Protein AF-A0A1I0MKP5-F1 (afdb_monomer_lite)

Radius of gyration: 21.2 Å; chains: 1; bounding box: 46×23×57 Å

pLDDT: mean 83.33, std 11.4, range [43.03, 96.88]

Secondary structure (DSSP, 8-state):
--HHHHHHHHHHHHHHHHHHTT----HHHHHHHTT--TTHHHHHHSTT----HHHHHHHHHHTHHHHHT--PPPPTT-TTHHHHHHHHHHHHHHHHHHHHHHTS-HHHHHHHHHHHHHHHHHHHHHHHHTT-

Sequence (132 aa):
MKLKEQYKELVKTIKSRSKEGGIRLRNEDIAKRMGYNSNYFSTLTGESGTVTQQHIDVLKTYFQDELAGIIKPASSGDPVNRERAIIKMLYQRLAKSESERLGIPIEKVMDEMDRDTMIAWRDLESEDKGKH

Structure (mmCIF, N/CA/C/O backbone):
data_AF-A0A1I0MKP5-F1
#
_entry.id   AF-A0A1I0MKP5-F1
#
loop_
_atom_site.group_PDB
_atom_site.id
_atom_site.type_symbol
_atom_site.label_atom_id
_atom_site.label_alt_id
_atom_site.label_comp_id
_atom_site.label_asym_id
_atom_site.label_entity_id
_atom_site.label_seq_id
_atom_site.pdbx_PDB_ins_code
_atom_site.Cartn_x
_atom_site.Cartn_y
_atom_site.Cartn_z
_atom_site.occupancy
_atom_site.B_iso_or_equiv
_atom_site.auth_seq_id
_atom_site.auth_comp_id
_atom_site.auth_asym_id
_atom_site.auth_atom_id
_atom_site.pdbx_PDB_model_num
ATOM 1 N N . MET A 1 1 ? -8.170 -7.071 27.818 1.00 54.75 1 MET A N 1
ATOM 2 C CA . MET A 1 1 ? -8.002 -5.925 26.892 1.00 54.75 1 MET A CA 1
ATOM 3 C C . MET A 1 1 ? -9.371 -5.411 26.500 1.00 54.75 1 MET A C 1
ATOM 5 O O . MET A 1 1 ? -10.230 -6.229 26.187 1.00 54.75 1 MET A O 1
ATOM 9 N N . LYS A 1 2 ? -9.611 -4.095 26.539 1.00 83.88 2 LYS A N 1
ATOM 10 C CA . LYS A 1 2 ? -10.887 -3.545 26.056 1.00 83.88 2 LYS A CA 1
ATOM 11 C C . LYS A 1 2 ? -10.904 -3.713 24.535 1.00 83.88 2 LYS A C 1
ATOM 13 O O . LYS A 1 2 ? -10.004 -3.216 23.871 1.00 83.88 2 LYS A O 1
ATOM 18 N N . LEU A 1 3 ? -11.912 -4.383 23.969 1.00 87.06 3 LEU A N 1
ATOM 19 C CA . LEU A 1 3 ? -12.054 -4.605 22.512 1.00 87.06 3 LEU A CA 1
ATOM 20 C C . LEU A 1 3 ? -11.872 -3.313 21.692 1.00 87.06 3 LEU A C 1
ATOM 22 O O . LEU A 1 3 ? -11.352 -3.317 20.580 1.00 87.06 3 LEU A O 1
ATOM 26 N N . LYS A 1 4 ? -12.228 -2.179 22.297 1.00 87.88 4 LYS A N 1
ATOM 27 C CA . LYS A 1 4 ? -12.031 -0.830 21.768 1.00 87.88 4 LYS A CA 1
ATOM 28 C C . LYS A 1 4 ? -10.562 -0.456 21.531 1.00 87.88 4 LYS A C 1
ATOM 30 O O . LYS A 1 4 ? -10.264 0.198 20.539 1.00 87.88 4 LYS A O 1
ATOM 35 N N . GLU A 1 5 ? -9.652 -0.859 22.414 1.00 88.12 5 GLU A N 1
ATOM 36 C CA . GLU A 1 5 ? -8.205 -0.641 22.265 1.00 88.12 5 GLU A CA 1
ATOM 37 C C . GLU A 1 5 ? -7.647 -1.515 21.145 1.00 88.12 5 GLU A C 1
ATOM 39 O O . GLU A 1 5 ? -6.975 -1.007 20.253 1.00 88.12 5 GLU A O 1
ATOM 44 N N . GLN A 1 6 ? -8.016 -2.799 21.124 1.00 90.00 6 GLN A N 1
ATOM 45 C CA . GLN A 1 6 ? -7.609 -3.721 20.064 1.00 90.00 6 GLN A CA 1
ATOM 46 C C . GLN A 1 6 ? -8.051 -3.225 18.682 1.00 90.00 6 GLN A C 1
ATOM 48 O O . GLN A 1 6 ? -7.274 -3.236 17.732 1.00 90.00 6 GLN A O 1
ATOM 53 N N . TYR A 1 7 ? -9.287 -2.742 18.573 1.00 90.44 7 TYR A N 1
ATOM 54 C CA . TYR A 1 7 ? -9.807 -2.181 17.332 1.00 90.44 7 TYR A CA 1
ATOM 55 C C . TYR A 1 7 ? -9.049 -0.918 16.897 1.00 90.44 7 TYR A C 1
ATOM 57 O O . TYR A 1 7 ? -8.718 -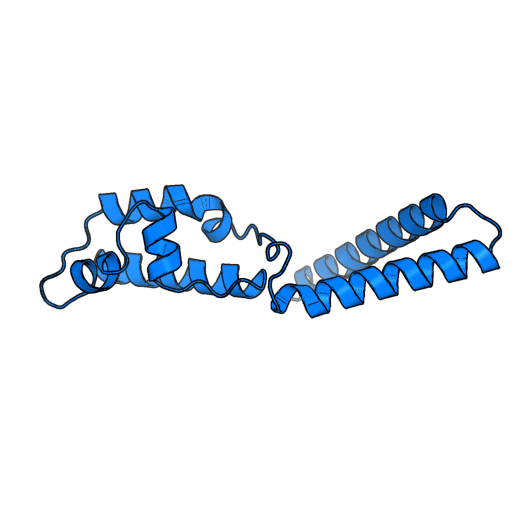0.774 15.721 1.00 90.44 7 TYR A O 1
ATOM 65 N N . LYS A 1 8 ? -8.712 -0.022 17.837 1.00 89.75 8 LYS A N 1
ATOM 66 C CA . LYS A 1 8 ? -7.891 1.167 17.550 1.00 89.75 8 LYS A CA 1
ATOM 67 C C . LYS A 1 8 ? -6.491 0.794 17.057 1.00 89.75 8 LYS A C 1
ATOM 69 O O . LYS A 1 8 ? -6.027 1.398 16.091 1.00 89.75 8 LYS A O 1
ATOM 74 N N . GLU A 1 9 ? -5.851 -0.196 17.674 1.00 91.31 9 GLU A N 1
ATOM 75 C CA . GLU A 1 9 ? -4.535 -0.676 17.239 1.00 91.31 9 GLU A CA 1
ATOM 76 C C . GLU A 1 9 ? -4.593 -1.294 15.840 1.00 91.31 9 GLU A C 1
ATOM 78 O O . GLU A 1 9 ? -3.797 -0.922 14.983 1.00 91.31 9 GLU A O 1
ATOM 83 N N . LEU A 1 10 ? -5.590 -2.132 15.542 1.00 91.31 10 LEU A N 1
ATOM 84 C CA . LEU A 1 10 ? -5.748 -2.696 14.197 1.00 91.31 10 LEU A CA 1
ATOM 85 C C . LEU A 1 10 ? -5.914 -1.605 13.133 1.00 91.31 10 LEU A C 1
ATOM 87 O O . LEU A 1 10 ? -5.257 -1.639 12.095 1.00 91.31 10 LEU A O 1
ATOM 91 N N . VAL A 1 11 ? -6.742 -0.594 13.401 1.00 91.81 11 VAL A N 1
ATOM 92 C CA . VAL A 1 11 ? -6.937 0.547 12.491 1.00 91.81 11 VAL A CA 1
ATOM 93 C C . VAL A 1 11 ? -5.635 1.322 12.290 1.00 91.81 11 VAL A C 1
ATOM 95 O O . VAL A 1 11 ? -5.337 1.755 11.176 1.00 91.81 11 VAL A O 1
ATOM 98 N N . LYS A 1 12 ? -4.839 1.493 13.349 1.00 92.75 12 LYS A N 1
ATOM 99 C CA . LYS A 1 12 ? -3.523 2.134 13.275 1.00 92.75 12 LYS A CA 1
ATOM 100 C C . LYS A 1 12 ? -2.555 1.320 12.413 1.00 92.75 12 LYS A C 1
ATOM 102 O O . LYS A 1 12 ? -1.918 1.904 11.537 1.00 92.75 12 LYS A O 1
ATOM 107 N N . THR A 1 13 ? -2.494 0.001 12.591 1.00 91.06 13 THR A N 1
ATOM 108 C CA . THR A 1 13 ? -1.675 -0.902 11.765 1.00 91.06 13 THR A CA 1
ATOM 109 C C . THR A 1 13 ? -2.078 -0.835 10.294 1.00 91.06 13 THR A C 1
ATOM 111 O O . THR A 1 13 ? -1.217 -0.638 9.439 1.00 91.06 13 THR A O 1
ATOM 114 N N . ILE A 1 14 ? -3.379 -0.913 9.997 1.00 90.62 14 ILE A N 1
ATOM 115 C CA . ILE A 1 14 ? -3.916 -0.821 8.630 1.00 90.62 14 ILE A CA 1
ATOM 116 C C . ILE A 1 14 ? -3.483 0.491 7.968 1.00 90.62 14 ILE A C 1
ATOM 118 O O . ILE A 1 14 ? -2.997 0.492 6.836 1.00 90.62 14 ILE A O 1
ATOM 122 N N . LYS A 1 15 ? -3.608 1.616 8.682 1.00 90.81 15 LYS A N 1
ATOM 123 C CA . LYS A 1 15 ? -3.192 2.930 8.175 1.00 90.81 15 LYS A CA 1
ATOM 124 C C . LYS A 1 15 ? -1.688 3.039 7.960 1.00 90.81 15 LYS A C 1
ATOM 126 O O . LYS A 1 15 ? -1.286 3.631 6.963 1.00 90.81 15 LYS A O 1
ATOM 131 N N . SER A 1 16 ? -0.874 2.504 8.872 1.00 89.06 16 SER A N 1
ATOM 132 C CA . SER A 1 16 ? 0.589 2.518 8.736 1.00 89.06 16 SER A CA 1
ATOM 133 C C . SER A 1 16 ? 1.022 1.778 7.478 1.00 89.06 16 SER A C 1
ATOM 135 O O . SER A 1 16 ? 1.692 2.349 6.625 1.00 89.06 16 SER A O 1
ATOM 137 N N . ARG A 1 17 ? 0.537 0.550 7.304 1.00 85.88 17 ARG A N 1
ATOM 13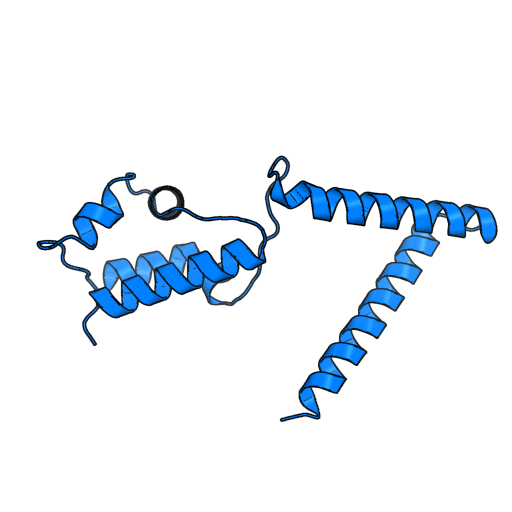8 C CA . ARG A 1 17 ? 0.918 -0.301 6.173 1.00 85.88 17 ARG A CA 1
ATOM 139 C C . ARG A 1 17 ? 0.377 0.198 4.844 1.00 85.88 17 ARG A C 1
ATOM 141 O O . ARG A 1 17 ? 1.054 0.129 3.826 1.00 85.88 17 ARG A O 1
ATOM 148 N N . SER A 1 18 ? -0.814 0.791 4.852 1.00 84.06 18 SER A N 1
ATOM 149 C CA . SER A 1 18 ? -1.321 1.469 3.657 1.00 84.06 18 SER A CA 1
ATOM 150 C C . SER A 1 18 ? -0.439 2.660 3.286 1.00 84.06 18 SER A C 1
ATOM 152 O O . SER A 1 18 ? -0.117 2.837 2.114 1.00 84.06 18 SER A O 1
ATOM 154 N N . LYS A 1 19 ? 0.018 3.436 4.281 1.00 84.44 19 LYS A N 1
ATOM 155 C CA . LYS A 1 19 ? 0.936 4.562 4.066 1.00 84.44 19 LYS A CA 1
ATOM 156 C C . LYS A 1 19 ? 2.285 4.094 3.512 1.00 84.44 19 LYS A C 1
ATOM 158 O O . LYS A 1 19 ? 2.821 4.771 2.643 1.00 84.44 19 LYS A O 1
ATOM 163 N N . GLU A 1 20 ? 2.802 2.951 3.960 1.00 78.56 20 GLU A N 1
ATOM 164 C CA . GLU A 1 20 ? 4.004 2.315 3.390 1.00 78.56 20 GLU A CA 1
ATOM 165 C C . GLU A 1 20 ? 3.809 1.944 1.907 1.00 78.56 20 GLU A C 1
ATOM 167 O O . GLU A 1 20 ? 4.726 2.091 1.104 1.00 78.56 20 GLU A O 1
ATOM 172 N N . GLY A 1 21 ? 2.590 1.567 1.506 1.00 72.00 21 GLY A N 1
ATOM 173 C CA . GLY A 1 21 ? 2.205 1.367 0.099 1.00 72.00 21 GLY A CA 1
ATOM 174 C C . GLY A 1 21 ? 1.960 2.643 -0.700 1.00 72.00 21 GLY A C 1
ATOM 175 O O . GLY A 1 21 ? 1.655 2.581 -1.894 1.00 72.00 21 GLY A O 1
ATOM 176 N N . GLY A 1 22 ? 2.101 3.798 -0.052 1.00 72.19 22 GLY A N 1
ATOM 177 C CA . GLY A 1 22 ? 1.841 5.113 -0.619 1.00 72.19 22 GLY A CA 1
ATOM 178 C C . GLY A 1 22 ? 0.387 5.572 -0.511 1.00 72.19 22 GLY A C 1
ATOM 179 O O . GLY A 1 22 ? 0.065 6.661 -0.961 1.00 72.19 22 GLY A O 1
ATOM 180 N N . ILE A 1 23 ? -0.499 4.797 0.117 1.00 80.75 23 ILE A N 1
ATOM 181 C CA . ILE A 1 23 ? -1.924 5.124 0.240 1.00 80.75 23 ILE A CA 1
ATOM 182 C C . ILE A 1 23 ? -2.229 5.628 1.650 1.00 80.75 23 ILE A C 1
ATOM 184 O O . ILE A 1 23 ? -2.187 4.889 2.636 1.00 80.75 23 ILE A O 1
ATOM 188 N N . ARG A 1 24 ? -2.633 6.893 1.777 1.00 84.44 24 ARG A N 1
ATOM 189 C CA . ARG A 1 24 ? -3.073 7.435 3.070 1.00 84.44 24 ARG A CA 1
ATOM 190 C C . ARG A 1 24 ? -4.558 7.155 3.311 1.00 84.44 24 ARG A C 1
ATOM 192 O O . ARG A 1 24 ? -5.408 7.940 2.908 1.00 84.44 24 ARG A O 1
ATOM 199 N N . LEU A 1 25 ? -4.867 6.087 4.048 1.00 86.31 25 LEU A N 1
ATOM 200 C CA . LEU A 1 25 ? -6.247 5.775 4.439 1.00 86.31 25 LEU A CA 1
ATOM 201 C C . LEU A 1 25 ? -6.773 6.689 5.557 1.00 86.31 25 LEU A C 1
ATOM 203 O O . LEU A 1 25 ? -6.191 6.790 6.646 1.00 86.31 25 LEU A O 1
ATOM 207 N N . ARG A 1 26 ? -7.937 7.301 5.327 1.00 88.94 26 ARG A N 1
ATOM 208 C CA . ARG A 1 26 ? -8.747 7.976 6.351 1.00 88.94 26 ARG A CA 1
ATOM 209 C C . ARG A 1 26 ? -9.753 6.993 6.953 1.00 88.94 26 ARG A C 1
ATOM 211 O O . ARG A 1 26 ? -9.998 5.916 6.419 1.00 88.94 26 ARG A O 1
ATOM 218 N N . ASN A 1 27 ? -10.357 7.365 8.083 1.00 88.06 27 ASN A N 1
ATOM 219 C CA . ASN A 1 27 ? -11.402 6.543 8.714 1.00 88.06 27 ASN A CA 1
ATOM 220 C C . ASN A 1 27 ? -12.590 6.300 7.772 1.00 88.06 27 ASN A C 1
ATOM 222 O O . ASN A 1 27 ? -13.150 5.210 7.762 1.00 88.06 27 ASN A O 1
ATOM 226 N N . GLU A 1 28 ? -12.938 7.300 6.966 1.00 86.81 28 GLU A N 1
ATOM 227 C CA . GLU A 1 28 ? -14.018 7.223 5.979 1.00 86.81 28 GLU A CA 1
ATOM 228 C C . GLU A 1 28 ? -13.728 6.180 4.898 1.00 86.81 28 GLU A C 1
ATOM 230 O O . GLU A 1 28 ? -14.608 5.402 4.546 1.00 86.81 28 GLU A O 1
ATOM 235 N N . ASP A 1 29 ? -12.483 6.118 4.420 1.00 87.56 29 ASP A N 1
ATOM 236 C CA . ASP A 1 29 ? -12.066 5.165 3.390 1.00 87.56 29 ASP A CA 1
ATOM 237 C C . ASP A 1 29 ? -12.138 3.726 3.934 1.00 87.56 29 ASP A C 1
ATOM 239 O O . ASP A 1 29 ? -12.619 2.813 3.260 1.00 87.56 29 ASP A O 1
ATOM 243 N N . ILE A 1 30 ? -11.736 3.540 5.199 1.00 88.94 30 ILE A N 1
ATOM 244 C CA . ILE A 1 30 ? -11.822 2.253 5.900 1.00 88.94 30 ILE A CA 1
ATOM 245 C C . ILE A 1 30 ? -13.286 1.839 6.099 1.00 88.94 30 ILE A C 1
ATOM 247 O O . ILE A 1 30 ? -13.649 0.700 5.810 1.00 88.94 30 ILE A O 1
ATOM 251 N N . ALA A 1 31 ? -14.136 2.763 6.558 1.00 90.12 31 ALA A N 1
ATOM 252 C CA . ALA A 1 31 ? -15.561 2.513 6.758 1.00 90.12 31 ALA A CA 1
ATOM 253 C C . ALA A 1 31 ? -16.253 2.139 5.443 1.00 90.12 31 ALA A C 1
ATOM 255 O O . ALA A 1 31 ? -16.933 1.116 5.385 1.00 90.12 31 ALA A O 1
ATOM 256 N N . LYS A 1 32 ? -15.997 2.899 4.372 1.00 88.88 32 LYS A N 1
ATOM 257 C CA . LYS A 1 32 ? -16.555 2.655 3.039 1.00 88.88 32 LYS A CA 1
ATOM 258 C C . LYS A 1 32 ? -16.178 1.274 2.504 1.00 88.88 32 LYS A C 1
ATOM 260 O O . LYS A 1 32 ? -17.030 0.596 1.940 1.00 88.88 32 LYS A O 1
ATOM 265 N N . ARG A 1 33 ? -14.931 0.832 2.707 1.00 87.69 33 ARG A N 1
ATOM 266 C CA . ARG A 1 33 ? -14.467 -0.497 2.267 1.00 87.69 33 ARG A CA 1
ATOM 267 C C . ARG A 1 33 ? -15.159 -1.645 3.000 1.00 87.69 33 ARG A C 1
ATOM 269 O O . ARG A 1 33 ? -15.361 -2.690 2.400 1.00 87.69 33 ARG A O 1
ATOM 276 N N . MET A 1 34 ? -15.562 -1.435 4.249 1.00 88.56 34 MET A N 1
ATOM 277 C CA . MET A 1 34 ? -16.385 -2.383 5.010 1.00 88.56 34 MET A CA 1
ATOM 278 C C . MET A 1 34 ? -17.894 -2.238 4.736 1.00 88.56 34 MET A C 1
ATOM 280 O O . MET A 1 34 ? -18.688 -2.937 5.357 1.00 88.56 34 MET A O 1
ATOM 284 N N . GLY A 1 35 ? -18.307 -1.325 3.847 1.00 85.75 35 GLY A N 1
ATOM 285 C CA . GLY A 1 35 ? -19.716 -1.062 3.535 1.00 85.75 35 GLY A CA 1
ATOM 286 C C . GLY A 1 35 ? -20.443 -0.151 4.532 1.00 85.75 35 GLY A C 1
ATOM 287 O O . GLY A 1 35 ? -21.668 -0.064 4.492 1.00 85.75 35 GLY A O 1
ATOM 288 N N . TYR A 1 36 ? -19.722 0.542 5.415 1.00 89.44 36 TYR A N 1
ATOM 289 C CA . TYR A 1 36 ? -20.297 1.467 6.393 1.00 89.44 36 TYR A CA 1
ATOM 290 C C . TYR A 1 36 ? -20.217 2.933 5.948 1.00 89.44 36 TYR A C 1
ATOM 292 O O . TYR A 1 36 ? -19.437 3.314 5.073 1.00 89.44 36 TYR A O 1
ATOM 300 N N . ASN A 1 37 ? -21.021 3.781 6.593 1.00 88.44 37 ASN A N 1
ATOM 301 C CA . ASN A 1 37 ? -20.999 5.227 6.377 1.00 88.44 37 ASN A CA 1
ATOM 302 C C . ASN A 1 37 ? -19.768 5.898 7.026 1.00 88.44 37 ASN A C 1
ATOM 304 O O . ASN A 1 37 ? -19.102 5.328 7.890 1.00 88.44 37 ASN A O 1
ATOM 308 N N . SER A 1 38 ? -19.477 7.140 6.633 1.00 84.19 38 SER A N 1
ATOM 309 C CA . SER A 1 38 ? -18.340 7.930 7.141 1.00 84.19 38 SER A CA 1
ATOM 310 C C . SER A 1 38 ? -18.352 8.131 8.662 1.00 84.19 38 SER A C 1
ATOM 312 O O . SER A 1 38 ? -17.292 8.221 9.284 1.00 84.19 38 SER A O 1
ATOM 314 N N . ASN A 1 39 ? -19.537 8.138 9.274 1.00 84.19 39 ASN A N 1
ATOM 315 C CA . ASN A 1 39 ? -19.732 8.353 10.709 1.00 84.19 39 ASN A CA 1
ATOM 316 C C . ASN A 1 39 ? -19.508 7.085 11.547 1.00 84.19 39 ASN A C 1
ATOM 318 O O . ASN A 1 39 ? -19.469 7.150 12.772 1.00 84.19 39 ASN A O 1
ATOM 322 N N . TYR A 1 40 ? -19.312 5.926 10.918 1.00 86.00 40 TYR A N 1
ATOM 323 C CA . TYR A 1 40 ? -19.161 4.647 11.607 1.00 86.00 40 TYR A CA 1
ATOM 324 C C . TYR A 1 40 ? -18.098 4.679 12.712 1.00 86.00 40 TYR A C 1
ATOM 326 O O . TYR A 1 40 ? -18.341 4.230 13.830 1.00 86.00 40 TYR A O 1
ATOM 334 N N . PHE A 1 41 ? -16.935 5.281 12.447 1.00 83.06 41 PHE A N 1
ATOM 335 C CA . PHE A 1 41 ? -15.867 5.368 13.444 1.00 83.06 41 PHE A CA 1
ATOM 336 C C . PHE A 1 41 ? -16.199 6.299 14.612 1.00 83.06 41 PHE A C 1
ATOM 338 O O . PHE A 1 41 ? -15.839 5.971 15.745 1.00 83.06 41 PHE A O 1
ATOM 345 N N . SER A 1 42 ? -16.864 7.435 14.378 1.00 80.06 42 SER A N 1
ATOM 346 C CA . SER A 1 42 ? -17.244 8.352 15.460 1.00 80.06 42 SER A CA 1
ATOM 347 C C . SER A 1 42 ? -18.321 7.734 16.351 1.00 80.06 42 SER A C 1
ATOM 349 O O . SER A 1 42 ? -18.213 7.824 17.571 1.00 80.06 42 SER A O 1
ATOM 351 N N . THR A 1 43 ? -19.280 7.007 15.773 1.00 83.31 43 THR A N 1
ATOM 352 C CA . THR A 1 43 ? -20.295 6.261 16.530 1.00 83.31 43 THR A CA 1
ATOM 353 C C . THR A 1 43 ? -19.690 5.088 17.304 1.00 83.31 43 THR A C 1
ATOM 355 O O . THR A 1 43 ? -19.985 4.906 18.482 1.00 83.31 43 THR A O 1
ATOM 358 N N . LEU A 1 44 ? -18.807 4.306 16.680 1.00 84.00 44 LEU A N 1
ATOM 359 C CA . LEU A 1 44 ? -18.254 3.089 17.277 1.00 84.00 44 LEU A CA 1
ATOM 360 C C . LEU A 1 44 ? -17.186 3.377 18.346 1.00 84.00 44 LEU A C 1
ATOM 362 O O . LEU A 1 44 ? -17.089 2.673 19.352 1.00 84.00 44 LEU A O 1
ATOM 366 N N . THR A 1 45 ? -16.362 4.408 18.135 1.00 79.19 45 THR A N 1
ATOM 367 C CA . THR A 1 45 ? -15.249 4.743 19.038 1.00 79.19 45 THR A CA 1
ATOM 368 C C . THR A 1 45 ? -15.536 5.909 19.986 1.00 79.19 45 THR A C 1
ATOM 370 O O . THR A 1 45 ? -14.741 6.119 20.907 1.00 79.19 45 THR A O 1
ATOM 373 N N . GLY A 1 46 ? -16.669 6.603 19.818 1.00 79.06 46 GLY A N 1
ATOM 374 C CA . GLY A 1 46 ? -17.151 7.675 20.694 1.00 79.06 46 GLY A CA 1
ATOM 375 C C . GLY A 1 46 ? -17.496 7.207 22.108 1.00 79.06 46 GLY A C 1
ATOM 376 O O . GLY A 1 46 ? -17.409 6.020 22.419 1.00 79.06 46 GLY A O 1
ATOM 377 N N . GLU A 1 47 ? -17.859 8.136 22.988 1.00 74.00 47 GLU A N 1
ATOM 378 C CA . GLU A 1 47 ? -17.994 7.902 24.435 1.00 74.00 47 GLU A CA 1
ATOM 379 C C . GLU A 1 47 ? -19.011 6.799 24.782 1.00 74.00 47 GLU A C 1
ATOM 381 O O . GLU A 1 47 ? -18.703 5.905 25.568 1.00 74.00 47 GLU A O 1
ATOM 386 N N . SER A 1 48 ? -20.151 6.771 24.086 1.00 74.69 48 SER A N 1
ATOM 387 C CA . SER A 1 48 ? -21.201 5.745 24.198 1.00 74.69 48 SER A CA 1
ATOM 388 C C . SER A 1 48 ? -21.015 4.533 23.269 1.00 74.69 48 SER A C 1
ATOM 390 O O . SER A 1 48 ? -21.773 3.565 23.339 1.00 74.69 48 SER A O 1
ATOM 392 N N . GLY A 1 49 ? -20.010 4.562 22.390 1.00 79.62 49 GLY A N 1
ATOM 393 C CA . GLY A 1 49 ? -19.765 3.530 21.386 1.00 79.62 49 GLY A CA 1
ATOM 394 C C . GLY A 1 49 ? -19.159 2.257 21.976 1.00 79.62 49 GLY A C 1
ATOM 395 O O . GLY A 1 49 ? -18.154 2.312 22.701 1.00 79.62 49 GLY A O 1
ATOM 396 N N . THR A 1 50 ? -19.737 1.107 21.618 1.00 84.44 50 THR A N 1
ATOM 397 C CA . THR A 1 50 ? -19.273 -0.220 22.046 1.00 84.44 50 THR A CA 1
ATOM 398 C C . THR A 1 50 ? -18.705 -1.000 20.868 1.00 84.44 50 THR A C 1
ATOM 400 O O . THR A 1 50 ? -19.401 -1.284 19.898 1.00 84.44 50 THR A O 1
ATOM 403 N N . VAL A 1 51 ? -17.435 -1.393 20.980 1.00 86.38 51 VAL A N 1
ATOM 404 C CA . VAL A 1 51 ? -16.789 -2.303 20.029 1.00 86.38 51 VAL A CA 1
ATOM 405 C C . VAL A 1 51 ? -17.053 -3.738 20.463 1.00 86.38 51 VAL A C 1
ATOM 407 O O . VAL A 1 51 ? -16.696 -4.133 21.571 1.00 86.38 51 VAL A O 1
ATOM 410 N N . THR A 1 52 ? -17.649 -4.513 19.566 1.00 90.00 52 THR A N 1
ATOM 411 C CA . THR A 1 52 ? -17.870 -5.960 19.718 1.00 90.00 52 THR A CA 1
ATOM 412 C C . THR A 1 52 ? -16.812 -6.760 18.958 1.00 90.00 52 THR A C 1
ATOM 414 O O . THR A 1 52 ? -16.138 -6.226 18.074 1.00 90.00 52 THR A O 1
ATOM 417 N N . GLN A 1 53 ? -16.697 -8.055 19.261 1.00 90.25 53 GLN A N 1
ATOM 418 C CA . GLN A 1 53 ? -15.792 -8.957 18.543 1.00 90.25 53 GLN A CA 1
ATOM 419 C C . GLN A 1 53 ? -16.110 -9.018 17.040 1.00 90.25 53 GLN A C 1
ATOM 421 O O . GLN A 1 53 ? -15.199 -8.974 16.222 1.00 90.25 53 GLN A O 1
ATOM 426 N N . GLN A 1 54 ? -17.393 -8.971 16.673 1.00 90.00 54 GLN A N 1
ATOM 427 C CA . GLN A 1 54 ? -17.828 -8.945 15.275 1.00 90.00 54 GLN A CA 1
ATOM 428 C C . GLN A 1 54 ? -17.218 -7.775 14.487 1.00 90.00 54 GLN A C 1
ATOM 430 O O . GLN A 1 54 ? -16.829 -7.948 13.337 1.00 90.00 54 GLN A O 1
ATOM 435 N N . HIS A 1 55 ? -17.073 -6.593 15.096 1.00 88.69 55 HIS A N 1
ATOM 436 C CA . HIS A 1 55 ? -16.431 -5.455 14.431 1.00 88.69 55 HIS A CA 1
ATOM 437 C C . HIS A 1 55 ? -14.943 -5.708 14.160 1.00 88.69 55 HIS A C 1
ATOM 439 O O . HIS A 1 55 ? -14.419 -5.282 13.133 1.00 88.69 55 HIS A O 1
ATOM 445 N N . ILE A 1 56 ? -14.261 -6.401 15.075 1.00 90.81 56 ILE A N 1
ATOM 446 C CA . ILE A 1 56 ? -12.857 -6.791 14.912 1.00 90.81 56 ILE A CA 1
ATOM 447 C C . ILE A 1 56 ? -12.726 -7.825 13.797 1.00 90.81 56 ILE A C 1
ATOM 449 O O . ILE A 1 56 ? -11.835 -7.699 12.960 1.00 90.81 56 ILE A O 1
ATOM 453 N N . ASP A 1 57 ? -13.608 -8.819 13.768 1.00 92.62 57 ASP A N 1
ATOM 454 C CA . ASP A 1 57 ? -13.563 -9.891 12.776 1.00 92.62 57 ASP A CA 1
ATOM 455 C C . ASP A 1 57 ? -13.841 -9.345 11.372 1.00 92.62 57 ASP A C 1
ATOM 457 O O . ASP A 1 57 ? -13.066 -9.601 10.455 1.00 92.62 57 ASP A O 1
ATOM 461 N N . VAL A 1 58 ? -14.852 -8.478 11.224 1.00 91.62 58 VAL A N 1
ATOM 462 C CA . VAL A 1 58 ? -15.128 -7.770 9.962 1.00 91.62 58 VAL A CA 1
ATOM 463 C C . VAL A 1 58 ? -13.915 -6.952 9.516 1.00 91.62 58 VAL A C 1
ATOM 465 O O . VAL A 1 58 ? -13.501 -7.047 8.361 1.00 91.62 58 VAL A O 1
ATOM 468 N N . LEU A 1 59 ? -13.299 -6.184 10.422 1.00 91.62 59 LEU A N 1
ATOM 469 C CA . LEU A 1 59 ? -12.101 -5.405 10.102 1.00 91.62 59 LEU A CA 1
ATOM 470 C C . LEU A 1 59 ? -10.960 -6.317 9.618 1.00 91.62 59 LEU A C 1
ATOM 472 O O . LEU A 1 59 ? -10.302 -6.006 8.628 1.00 91.62 59 LEU A O 1
ATOM 476 N N . LYS A 1 60 ? -10.744 -7.462 10.276 1.00 92.19 60 LYS A N 1
ATOM 477 C CA . LYS A 1 60 ? -9.718 -8.432 9.875 1.00 92.19 60 LYS A CA 1
ATOM 478 C C . LYS A 1 60 ? -9.990 -9.044 8.506 1.00 92.19 60 LYS A C 1
ATOM 480 O O . LYS A 1 60 ? -9.050 -9.194 7.738 1.00 92.19 60 LYS A O 1
ATOM 485 N N . TH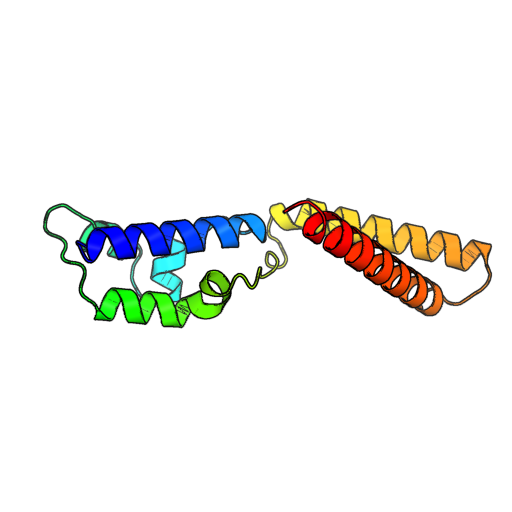R A 1 61 ? -11.243 -9.360 8.187 1.00 92.38 61 THR A N 1
ATOM 486 C CA . THR A 1 61 ? -11.621 -9.927 6.885 1.00 92.38 61 THR A CA 1
ATOM 487 C C . THR A 1 61 ? -11.369 -8.944 5.742 1.00 92.38 61 THR A C 1
ATOM 489 O O . THR A 1 61 ? -10.757 -9.306 4.743 1.00 92.38 61 THR A O 1
ATOM 492 N N . TYR A 1 62 ? -11.792 -7.684 5.876 1.00 90.56 62 TYR A N 1
ATOM 493 C CA . TYR A 1 62 ? -11.672 -6.701 4.787 1.00 90.56 62 TYR A CA 1
ATOM 494 C C . TYR A 1 62 ? -10.250 -6.165 4.573 1.00 90.56 62 TYR A C 1
ATOM 496 O O . TYR A 1 62 ? -9.927 -5.683 3.479 1.00 90.56 62 TYR A O 1
ATOM 504 N N . PHE A 1 63 ? -9.415 -6.239 5.610 1.00 90.56 63 PHE A N 1
ATOM 505 C CA . PHE A 1 63 ? -8.042 -5.733 5.615 1.00 90.56 63 PHE A CA 1
ATOM 506 C C . PHE A 1 63 ? -7.013 -6.832 5.887 1.00 90.56 63 PHE A C 1
ATOM 508 O O . PHE A 1 63 ? -5.949 -6.562 6.440 1.00 90.56 63 PHE A O 1
ATOM 515 N N . GLN A 1 64 ? -7.326 -8.079 5.528 1.00 90.94 64 GLN A N 1
ATOM 516 C CA . GLN A 1 64 ? -6.439 -9.217 5.761 1.00 90.94 64 GLN A CA 1
ATOM 517 C C . GLN A 1 64 ? -5.065 -9.002 5.123 1.0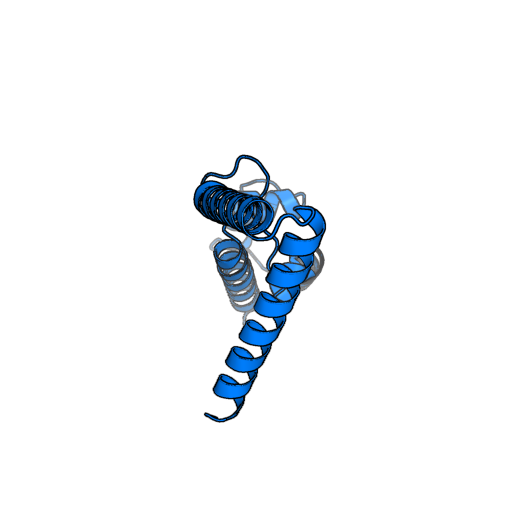0 90.94 64 GLN A C 1
ATOM 519 O O . GLN A 1 64 ? -4.058 -9.277 5.763 1.00 90.94 64 GLN A O 1
ATOM 524 N N . ASP A 1 65 ? -5.018 -8.457 3.908 1.00 85.56 65 ASP A N 1
ATOM 525 C CA . ASP A 1 65 ? -3.771 -8.196 3.187 1.00 85.56 65 ASP A CA 1
ATOM 526 C C . ASP A 1 65 ? -2.925 -7.139 3.903 1.00 85.56 65 ASP A C 1
ATOM 528 O O . ASP A 1 65 ? -1.748 -7.360 4.195 1.00 85.56 65 ASP A O 1
ATOM 532 N N . GLU A 1 66 ? -3.542 -6.013 4.274 1.00 87.81 66 GLU A N 1
ATOM 533 C CA . GLU A 1 66 ? -2.881 -4.975 5.054 1.00 87.81 66 GLU A CA 1
ATOM 534 C C . GLU A 1 66 ? -2.408 -5.536 6.399 1.00 87.81 66 GLU A C 1
ATOM 536 O O . GLU A 1 66 ? -1.303 -5.232 6.829 1.00 87.81 66 GLU A O 1
ATOM 541 N N . LEU A 1 67 ? -3.175 -6.405 7.057 1.00 87.81 67 LEU A N 1
ATOM 542 C CA . LEU A 1 67 ? -2.802 -7.045 8.325 1.00 87.81 67 LEU A CA 1
ATOM 543 C C . LEU A 1 67 ? -1.794 -8.197 8.174 1.00 87.81 67 LEU A C 1
ATOM 545 O O . LEU A 1 67 ? -1.073 -8.490 9.130 1.00 87.81 67 LE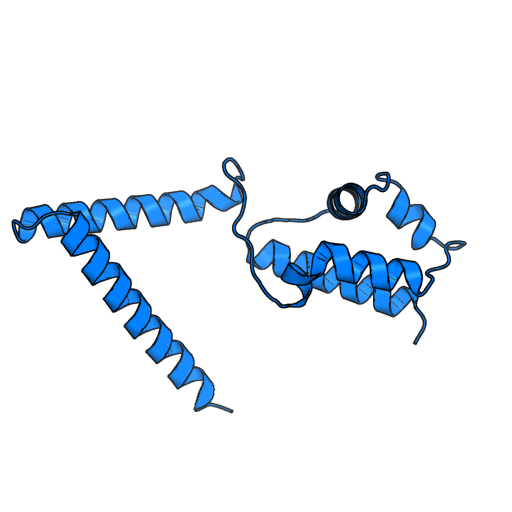U A O 1
ATOM 549 N N . ALA A 1 68 ? -1.646 -8.770 6.984 1.00 86.25 68 ALA A N 1
ATOM 550 C CA . ALA A 1 68 ? -0.592 -9.720 6.633 1.00 86.25 68 ALA A CA 1
ATOM 551 C C . ALA A 1 68 ? 0.719 -9.027 6.222 1.00 86.25 68 ALA A C 1
ATOM 553 O O . ALA A 1 68 ? 1.759 -9.670 6.164 1.00 86.25 68 ALA A O 1
ATOM 554 N N . GLY A 1 69 ? 0.688 -7.711 5.985 1.00 78.25 69 GLY A N 1
ATOM 555 C CA . GLY A 1 69 ? 1.862 -6.939 5.567 1.00 78.25 69 GLY A CA 1
ATOM 556 C C . GLY A 1 69 ? 2.043 -6.924 4.054 1.00 78.25 69 GLY A C 1
ATOM 557 O O . GLY A 1 69 ? 3.098 -6.541 3.563 1.00 78.25 69 GLY A O 1
ATOM 558 N N . ILE A 1 70 ? 1.013 -7.320 3.307 1.00 77.56 70 ILE A N 1
ATOM 559 C CA . ILE A 1 70 ? 1.004 -7.254 1.853 1.00 77.56 70 ILE A CA 1
ATOM 560 C C . ILE A 1 70 ? 0.761 -5.795 1.468 1.00 77.56 70 ILE A C 1
ATOM 562 O O . ILE A 1 70 ? -0.360 -5.281 1.520 1.00 77.56 70 ILE A O 1
ATOM 566 N N . ILE A 1 71 ? 1.841 -5.109 1.107 1.00 70.44 71 ILE A N 1
ATOM 567 C CA . ILE A 1 71 ? 1.813 -3.700 0.731 1.00 70.44 71 ILE A CA 1
ATOM 568 C C . ILE A 1 71 ? 1.279 -3.581 -0.700 1.00 70.44 71 ILE A C 1
ATOM 570 O O . ILE A 1 71 ? 1.990 -3.841 -1.674 1.00 70.44 71 ILE A O 1
ATOM 574 N N . LYS A 1 72 ? 0.013 -3.174 -0.839 1.00 68.56 72 LYS A N 1
ATOM 575 C CA . LYS A 1 72 ? -0.570 -2.886 -2.154 1.00 68.56 72 LYS A CA 1
ATOM 576 C C . LYS A 1 72 ? -0.074 -1.530 -2.662 1.00 68.56 72 LYS A C 1
ATOM 578 O O . LYS A 1 72 ? -0.109 -0.554 -1.911 1.00 68.56 72 LYS A O 1
ATOM 583 N N . PRO A 1 73 ? 0.381 -1.446 -3.921 1.00 64.25 73 PRO A N 1
ATOM 584 C CA . PRO A 1 73 ? 0.813 -0.184 -4.499 1.00 64.25 73 PRO A CA 1
ATOM 585 C C . PRO A 1 73 ? -0.361 0.791 -4.658 1.00 64.25 73 PRO A C 1
ATOM 587 O O . PRO A 1 73 ? -1.491 0.369 -4.908 1.00 64.25 73 PRO A O 1
ATOM 590 N N . ALA A 1 74 ? -0.076 2.093 -4.559 1.00 65.31 74 ALA A N 1
ATOM 591 C CA . ALA A 1 74 ? -1.039 3.153 -4.849 1.00 65.31 74 ALA A CA 1
ATOM 592 C C . ALA A 1 74 ? -1.683 2.996 -6.239 1.00 65.31 74 ALA A C 1
ATOM 594 O O . ALA A 1 74 ? -1.025 2.608 -7.211 1.00 65.31 74 ALA A O 1
ATOM 595 N N . SER A 1 75 ? -2.980 3.300 -6.337 1.00 65.75 75 SER A N 1
ATOM 596 C CA . SER A 1 75 ? -3.733 3.200 -7.590 1.00 65.75 75 SER A CA 1
ATOM 597 C C . SER A 1 75 ? -3.260 4.222 -8.632 1.00 65.75 75 SER A C 1
ATOM 599 O O . SER A 1 75 ? -2.642 5.243 -8.316 1.00 65.75 75 SER A O 1
ATOM 601 N N . SER A 1 76 ? -3.541 3.952 -9.909 1.00 57.78 76 SER A N 1
ATOM 602 C CA . SER A 1 76 ? -3.252 4.882 -11.007 1.00 57.78 76 SER A CA 1
ATOM 603 C C . SER A 1 76 ? -3.922 6.239 -10.758 1.00 57.78 76 SER A C 1
ATOM 605 O O . SER A 1 76 ? -5.122 6.291 -10.499 1.00 57.78 76 SER A O 1
ATOM 607 N N . GLY A 1 77 ? -3.148 7.327 -10.825 1.00 61.62 77 GLY A N 1
ATOM 608 C CA . GLY A 1 77 ? -3.622 8.697 -10.573 1.00 61.62 77 GLY A CA 1
ATOM 609 C C . GLY A 1 77 ? -3.410 9.222 -9.146 1.00 61.62 77 GLY A C 1
ATOM 610 O O . GLY A 1 77 ? -3.640 10.405 -8.911 1.00 61.62 77 GLY A O 1
ATOM 611 N N . ASP A 1 78 ? -2.942 8.394 -8.205 1.00 63.03 78 ASP A N 1
ATOM 612 C CA . ASP A 1 78 ? -2.560 8.859 -6.865 1.00 63.03 78 ASP A CA 1
ATOM 613 C C . ASP A 1 78 ? -1.274 9.717 -6.936 1.00 63.03 78 ASP A C 1
ATOM 615 O O . ASP A 1 78 ? -0.302 9.288 -7.568 1.00 63.03 78 ASP A O 1
ATOM 619 N N . PRO A 1 79 ? -1.215 10.908 -6.307 1.00 57.41 79 PRO A N 1
ATOM 620 C CA . PRO A 1 79 ? -0.004 11.728 -6.245 1.00 57.41 79 PRO A CA 1
ATOM 621 C C . PRO A 1 79 ? 1.230 10.991 -5.711 1.00 57.41 79 PRO A C 1
ATOM 623 O O . PRO A 1 79 ? 2.333 11.285 -6.160 1.00 57.41 79 PRO A O 1
ATOM 626 N N . VAL A 1 80 ? 1.056 10.008 -4.821 1.00 58.72 80 VAL A N 1
ATOM 627 C CA . VAL A 1 80 ? 2.147 9.179 -4.265 1.00 58.72 80 VAL A CA 1
ATOM 628 C C . VAL A 1 80 ? 2.638 8.117 -5.266 1.00 58.72 80 VAL A C 1
ATOM 630 O O . VAL A 1 80 ? 3.641 7.431 -5.070 1.00 58.72 80 VAL A O 1
ATOM 633 N N . ASN A 1 81 ? 1.955 7.988 -6.404 1.00 67.31 81 ASN A N 1
ATOM 634 C CA . ASN A 1 81 ? 2.417 7.224 -7.556 1.00 67.31 81 ASN A CA 1
ATOM 635 C C . ASN A 1 81 ? 3.368 8.045 -8.445 1.00 67.31 81 ASN A C 1
ATOM 637 O O . ASN A 1 81 ? 3.952 7.492 -9.373 1.00 67.31 81 ASN A O 1
ATOM 641 N N . ARG A 1 82 ? 3.557 9.350 -8.191 1.00 65.50 82 ARG A N 1
ATOM 642 C CA . ARG A 1 82 ? 4.457 10.202 -8.985 1.00 65.50 82 ARG A CA 1
ATOM 643 C C . ARG A 1 82 ? 5.904 9.744 -8.863 1.00 65.50 82 ARG A C 1
ATOM 645 O O . ARG A 1 82 ? 6.574 9.605 -9.879 1.00 65.50 82 ARG A O 1
ATOM 652 N N . GLU A 1 83 ? 6.379 9.472 -7.653 1.00 71.31 83 GLU A N 1
ATOM 653 C CA . GLU A 1 83 ? 7.738 8.987 -7.409 1.00 71.31 83 GLU A CA 1
ATOM 654 C C . GLU A 1 83 ? 7.942 7.619 -8.065 1.00 71.31 83 GLU A C 1
ATOM 656 O O . GLU A 1 83 ? 8.924 7.411 -8.773 1.00 71.31 83 GLU A O 1
ATOM 661 N N . ARG A 1 84 ? 6.969 6.709 -7.929 1.00 72.06 84 ARG A N 1
ATOM 662 C CA . ARG A 1 84 ? 6.985 5.404 -8.612 1.00 72.06 84 ARG A CA 1
ATOM 663 C C . ARG A 1 84 ? 6.966 5.538 -10.134 1.00 72.06 84 ARG A C 1
ATOM 665 O O . ARG A 1 84 ? 7.674 4.797 -10.811 1.00 72.06 84 ARG A O 1
ATOM 672 N N . ALA A 1 85 ? 6.190 6.470 -10.678 1.00 75.94 85 ALA A N 1
ATOM 673 C CA . ALA A 1 85 ? 6.154 6.752 -12.108 1.00 75.94 85 ALA A CA 1
ATOM 674 C C . ALA A 1 85 ? 7.496 7.308 -12.602 1.00 75.94 85 ALA A C 1
ATOM 676 O O . ALA A 1 85 ? 7.977 6.884 -13.651 1.00 75.94 85 ALA A O 1
ATOM 677 N N . ILE A 1 86 ? 8.133 8.191 -11.828 1.00 81.25 86 ILE A N 1
ATOM 678 C CA . ILE A 1 86 ? 9.476 8.707 -12.121 1.00 81.25 86 ILE A CA 1
ATOM 679 C C . ILE A 1 86 ? 10.497 7.567 -12.097 1.00 81.25 86 ILE A C 1
ATOM 681 O O . ILE A 1 86 ? 11.266 7.442 -13.045 1.00 81.25 86 ILE A O 1
ATOM 685 N N . ILE A 1 87 ? 10.476 6.701 -11.080 1.00 84.38 87 ILE A N 1
ATOM 686 C CA . ILE A 1 87 ? 11.380 5.544 -10.990 1.00 84.38 87 ILE A CA 1
ATOM 687 C C . ILE A 1 87 ? 11.178 4.609 -12.187 1.00 84.38 87 ILE A C 1
ATOM 689 O O . ILE A 1 87 ? 12.152 4.250 -12.840 1.00 84.38 87 ILE A O 1
ATOM 693 N N . LYS A 1 88 ? 9.930 4.273 -12.542 1.00 84.12 88 LYS A N 1
ATOM 694 C CA . LYS A 1 88 ? 9.637 3.454 -13.731 1.00 84.12 88 LYS A CA 1
ATOM 695 C C . LYS A 1 88 ? 10.125 4.107 -15.023 1.00 84.12 88 LYS A C 1
ATOM 697 O O . LYS A 1 88 ? 10.688 3.425 -15.871 1.00 84.12 88 LYS A O 1
ATOM 702 N N . MET A 1 89 ? 9.939 5.416 -15.172 1.00 91.56 89 MET A N 1
ATOM 703 C CA . MET A 1 89 ? 10.421 6.152 -16.340 1.00 91.56 89 MET A CA 1
ATOM 704 C C . MET A 1 89 ? 11.957 6.164 -16.406 1.00 91.56 89 MET A C 1
ATOM 706 O O . MET A 1 89 ? 12.517 5.988 -17.486 1.00 91.56 89 MET A O 1
ATOM 710 N N . LEU A 1 90 ? 12.649 6.345 -15.276 1.00 91.50 90 LEU A N 1
ATOM 711 C CA . LEU A 1 90 ? 14.114 6.287 -15.211 1.00 91.50 90 LEU A CA 1
ATOM 712 C C . LEU A 1 90 ? 14.626 4.883 -15.539 1.00 91.50 90 LEU A C 1
ATOM 714 O O . LEU A 1 90 ? 15.540 4.751 -16.346 1.00 91.50 90 LEU A O 1
ATOM 718 N N . TYR A 1 91 ? 13.986 3.853 -14.984 1.00 91.19 91 TYR A N 1
ATOM 719 C CA . TYR A 1 91 ? 14.278 2.450 -15.265 1.00 91.19 91 TYR A CA 1
ATOM 720 C C . TYR A 1 91 ? 14.160 2.136 -16.762 1.00 91.19 91 TYR A C 1
ATOM 722 O O . TYR A 1 91 ? 15.100 1.635 -17.372 1.00 91.19 91 TYR A O 1
ATOM 730 N N . GLN A 1 92 ? 13.050 2.537 -17.391 1.00 91.88 92 GLN A N 1
ATOM 731 C CA . GLN A 1 92 ? 12.846 2.370 -18.833 1.00 91.88 92 GLN A CA 1
ATOM 732 C C . GLN A 1 92 ? 13.857 3.161 -19.673 1.00 91.88 92 GLN A C 1
ATOM 734 O O . GLN A 1 92 ? 14.320 2.670 -20.700 1.00 91.88 92 GLN A O 1
ATOM 739 N N . ARG A 1 93 ? 14.222 4.382 -19.257 1.00 94.44 93 ARG A N 1
ATOM 740 C CA . ARG A 1 93 ? 15.252 5.170 -19.953 1.00 94.44 93 ARG A CA 1
ATOM 741 C C . ARG A 1 93 ? 16.625 4.514 -19.880 1.00 94.44 93 ARG A C 1
ATOM 743 O O . ARG A 1 93 ? 17.329 4.519 -20.885 1.00 94.44 93 ARG A O 1
ATOM 750 N N . LEU A 1 94 ? 16.990 3.963 -18.725 1.00 95.25 94 LEU A N 1
ATOM 751 C CA . LEU A 1 94 ? 18.249 3.247 -18.557 1.00 95.25 94 LEU A CA 1
ATOM 752 C C . LEU A 1 94 ? 18.274 1.992 -19.434 1.00 95.25 94 LEU A C 1
ATOM 754 O O . LEU A 1 94 ? 19.205 1.830 -20.216 1.00 95.25 94 LEU A O 1
ATOM 758 N N . ALA A 1 95 ? 17.212 1.182 -19.398 1.00 94.31 95 ALA A N 1
ATOM 759 C CA . ALA A 1 95 ? 17.099 -0.006 -20.241 1.00 94.31 95 ALA A CA 1
ATOM 760 C C . ALA A 1 95 ? 17.206 0.331 -21.736 1.00 94.31 95 ALA A C 1
ATOM 762 O O . ALA A 1 95 ? 17.890 -0.361 -22.486 1.00 94.31 95 ALA A O 1
ATOM 763 N N . LYS A 1 96 ? 16.586 1.436 -22.172 1.00 96.12 96 LYS A N 1
ATOM 764 C CA . LYS A 1 96 ? 16.710 1.922 -23.550 1.00 96.12 96 LYS A CA 1
ATOM 765 C C . LYS A 1 96 ? 18.153 2.303 -23.898 1.00 96.12 96 LYS A C 1
ATOM 767 O O . LYS A 1 96 ? 18.647 1.897 -24.942 1.00 96.12 96 LYS A O 1
ATOM 772 N N . SER A 1 97 ? 18.828 3.045 -23.022 1.00 96.19 97 SER A N 1
ATOM 773 C CA . SER A 1 97 ? 20.225 3.444 -23.227 1.00 96.19 97 SER A CA 1
ATOM 774 C C . SER A 1 97 ? 21.166 2.237 -23.302 1.00 96.19 97 SER A C 1
ATOM 776 O O . SER A 1 97 ? 22.067 2.209 -24.134 1.00 96.19 97 SER A O 1
ATOM 778 N N . GLU A 1 98 ? 20.965 1.235 -22.447 1.00 94.94 98 GLU A N 1
ATOM 779 C CA . GLU A 1 98 ? 21.756 0.001 -22.440 1.00 94.94 98 GLU A CA 1
ATOM 780 C C . GLU A 1 98 ? 21.465 -0.869 -23.669 1.00 94.94 98 GLU A C 1
ATOM 782 O O . GLU A 1 98 ? 22.389 -1.397 -24.282 1.00 94.94 98 GLU A O 1
ATOM 787 N N . SER A 1 99 ? 20.202 -0.947 -24.092 1.00 96.88 99 SER A N 1
ATOM 788 C CA . SER A 1 99 ? 19.790 -1.612 -25.333 1.00 96.88 99 SER A CA 1
ATOM 789 C C . SER A 1 99 ? 20.479 -1.000 -26.554 1.00 96.88 99 SER A C 1
ATOM 791 O O . SER A 1 99 ? 21.061 -1.730 -27.357 1.00 96.88 99 SER A O 1
ATOM 793 N N . GLU A 1 100 ? 20.496 0.332 -26.655 1.00 95.50 100 GLU A N 1
ATOM 794 C CA . GLU A 1 100 ? 21.199 1.062 -27.717 1.00 95.50 100 GLU A CA 1
ATOM 795 C C . GLU A 1 100 ? 22.718 0.830 -27.661 1.00 95.50 100 GLU A C 1
ATOM 797 O O . GLU A 1 100 ? 23.346 0.605 -28.696 1.00 95.50 100 GLU A O 1
ATOM 802 N N . ARG A 1 101 ? 23.312 0.830 -26.460 1.00 96.12 101 ARG A N 1
ATOM 803 C CA . ARG A 1 101 ? 24.754 0.616 -26.250 1.00 96.12 101 ARG A CA 1
ATOM 804 C C . ARG A 1 101 ? 25.207 -0.802 -26.606 1.00 96.12 101 ARG A C 1
ATOM 806 O O . ARG A 1 101 ? 26.297 -0.979 -27.145 1.00 96.12 101 ARG A O 1
ATOM 813 N N . LEU A 1 102 ? 24.408 -1.804 -26.250 1.00 93.75 102 LEU A N 1
ATOM 814 C CA . LEU A 1 102 ? 24.732 -3.225 -26.398 1.00 93.75 102 LEU A CA 1
ATOM 815 C C . LEU A 1 102 ? 24.216 -3.823 -27.713 1.00 93.75 102 LEU A C 1
ATOM 817 O O . LEU A 1 102 ? 24.622 -4.925 -28.076 1.00 93.75 102 LEU A O 1
ATOM 821 N N . GLY A 1 103 ? 23.326 -3.122 -28.420 1.00 95.25 103 GLY A N 1
ATOM 822 C CA . GLY A 1 103 ? 22.722 -3.598 -29.665 1.00 95.25 103 GLY A CA 1
ATOM 823 C C . GLY A 1 103 ? 21.787 -4.796 -29.474 1.00 95.25 103 GLY A C 1
ATOM 824 O O . GLY A 1 103 ? 21.637 -5.609 -30.384 1.00 95.25 103 GLY A O 1
ATOM 825 N N . ILE A 1 104 ? 21.177 -4.934 -28.294 1.00 95.44 104 ILE A N 1
ATOM 826 C CA . ILE A 1 104 ? 20.249 -6.027 -27.962 1.00 95.44 104 ILE A CA 1
ATOM 827 C C . ILE A 1 104 ? 18.836 -5.489 -27.699 1.00 95.44 104 ILE A C 1
ATOM 829 O O . ILE A 1 104 ? 18.701 -4.318 -27.343 1.00 95.44 104 ILE A O 1
ATOM 833 N N . PRO A 1 105 ? 17.777 -6.310 -27.845 1.00 96.62 105 PRO A N 1
ATOM 834 C CA . PRO A 1 105 ? 16.405 -5.880 -27.574 1.00 96.62 105 PRO A CA 1
ATOM 835 C C . PRO A 1 105 ? 16.224 -5.350 -26.149 1.00 96.62 105 PRO A C 1
ATOM 837 O O . PRO A 1 105 ? 16.790 -5.901 -25.201 1.00 96.62 105 PRO A O 1
ATOM 840 N N . ILE A 1 106 ? 15.411 -4.303 -25.998 1.00 93.56 106 ILE A N 1
ATOM 841 C CA . ILE A 1 106 ? 15.164 -3.651 -24.706 1.00 93.56 106 ILE A CA 1
ATOM 842 C C . ILE A 1 106 ? 14.533 -4.606 -23.692 1.00 93.56 106 ILE A C 1
ATOM 844 O O . ILE A 1 106 ? 14.867 -4.544 -22.514 1.00 93.56 106 ILE A O 1
ATOM 848 N N . GLU A 1 107 ? 13.694 -5.538 -24.144 1.00 93.38 107 GLU A N 1
ATOM 849 C CA . GLU A 1 107 ? 13.068 -6.556 -23.298 1.00 93.38 107 GLU A CA 1
ATOM 850 C C . GLU A 1 107 ? 14.131 -7.427 -22.625 1.00 93.38 107 GLU A C 1
ATOM 852 O O . GLU A 1 107 ? 14.067 -7.667 -21.425 1.00 93.38 107 GLU A O 1
ATOM 857 N N . LYS A 1 108 ? 15.178 -7.808 -23.370 1.00 93.06 108 LYS A N 1
ATOM 858 C CA . LYS A 1 108 ? 16.284 -8.606 -22.832 1.00 93.06 108 LYS A CA 1
ATOM 859 C C . LYS A 1 108 ? 17.074 -7.840 -21.768 1.00 93.06 108 LYS A C 1
ATOM 861 O O . LYS A 1 108 ? 17.459 -8.425 -20.761 1.00 93.06 108 LYS A O 1
ATOM 866 N N . VAL A 1 109 ? 17.296 -6.543 -21.982 1.00 94.69 109 VAL A N 1
ATOM 867 C CA . VAL A 1 109 ? 17.962 -5.669 -21.003 1.00 94.69 109 VAL A CA 1
ATOM 868 C C . VAL A 1 109 ? 17.121 -5.532 -19.738 1.00 94.69 109 VAL A C 1
ATOM 870 O O . VAL A 1 109 ? 17.650 -5.645 -18.638 1.00 94.69 109 VAL A O 1
ATOM 873 N N . MET A 1 110 ? 15.812 -5.321 -19.879 1.00 92.44 110 MET A N 1
ATOM 874 C CA . MET A 1 110 ? 14.901 -5.231 -18.737 1.00 92.44 110 MET A CA 1
ATOM 875 C C . MET A 1 110 ? 14.863 -6.542 -17.939 1.00 92.44 110 MET A C 1
ATOM 877 O O . MET A 1 110 ? 14.939 -6.499 -16.716 1.00 92.44 110 MET A O 1
ATOM 881 N N . ASP A 1 111 ? 14.845 -7.699 -18.605 1.00 92.44 111 ASP A N 1
ATOM 882 C CA . ASP A 1 111 ? 14.901 -9.010 -17.941 1.00 92.44 111 ASP A CA 1
ATOM 883 C C . ASP A 1 111 ? 16.225 -9.243 -17.183 1.00 92.44 111 ASP A C 1
ATOM 885 O O . ASP A 1 111 ? 16.272 -9.954 -16.175 1.00 92.44 111 ASP A O 1
ATOM 889 N N . GLU A 1 112 ? 17.341 -8.704 -17.680 1.00 92.50 112 GLU A N 1
ATOM 890 C CA . GLU A 1 112 ? 18.637 -8.721 -16.986 1.00 92.50 112 GLU A CA 1
ATOM 891 C C . GLU A 1 112 ? 18.621 -7.788 -15.769 1.00 92.50 112 GLU A C 1
ATOM 893 O O . GLU A 1 112 ? 18.910 -8.229 -14.659 1.00 92.50 112 GLU A O 1
ATOM 898 N N . MET A 1 113 ? 18.168 -6.546 -15.943 1.00 92.75 113 MET A N 1
ATOM 899 C CA . MET A 1 113 ? 18.058 -5.560 -14.865 1.00 92.75 113 MET A CA 1
ATOM 900 C C . MET A 1 113 ? 17.106 -6.008 -13.742 1.00 92.75 113 MET A C 1
ATOM 902 O O . MET A 1 113 ? 17.401 -5.788 -12.564 1.00 92.75 113 MET A O 1
ATOM 906 N N . ASP A 1 114 ? 15.996 -6.676 -14.066 1.00 89.75 114 ASP A N 1
ATOM 907 C CA . ASP A 1 114 ? 15.076 -7.248 -13.076 1.00 89.75 114 ASP A CA 1
ATOM 908 C C . ASP A 1 114 ? 15.751 -8.372 -12.273 1.00 89.75 114 ASP A C 1
ATOM 910 O O . ASP A 1 114 ? 15.602 -8.445 -11.049 1.00 89.75 114 ASP A O 1
ATOM 914 N N . ARG A 1 115 ? 16.540 -9.231 -12.933 1.00 89.00 115 ARG A N 1
ATOM 915 C CA . ARG A 1 115 ? 17.312 -10.285 -12.255 1.00 89.00 115 ARG A CA 1
ATOM 916 C C . ARG A 1 115 ? 18.368 -9.702 -11.326 1.00 89.00 115 ARG A C 1
ATOM 918 O O . ARG A 1 115 ? 18.431 -10.122 -10.171 1.00 89.00 115 ARG A O 1
ATOM 925 N N . ASP A 1 116 ? 19.134 -8.723 -11.793 1.00 90.69 116 ASP A N 1
ATOM 926 C CA . ASP A 1 116 ? 20.163 -8.052 -10.994 1.00 90.69 116 ASP A CA 1
ATOM 927 C C . ASP A 1 116 ? 19.551 -7.351 -9.777 1.00 90.69 116 ASP A C 1
ATOM 929 O O . ASP A 1 116 ? 20.063 -7.462 -8.662 1.00 90.69 116 ASP A O 1
ATOM 933 N N . THR A 1 117 ? 18.390 -6.714 -9.959 1.00 87.25 117 THR A N 1
ATOM 934 C CA . THR A 1 117 ? 17.634 -6.092 -8.863 1.00 87.25 117 THR A CA 1
ATOM 935 C C . THR A 1 117 ? 17.225 -7.126 -7.811 1.00 87.25 117 THR A C 1
ATOM 937 O O . THR A 1 117 ? 17.371 -6.878 -6.615 1.00 87.25 117 THR A O 1
ATOM 940 N N . MET A 1 118 ? 16.747 -8.302 -8.227 1.00 82.44 118 MET A N 1
ATOM 941 C CA . MET A 1 118 ? 16.366 -9.376 -7.303 1.00 82.44 118 MET A CA 1
ATOM 942 C C . MET A 1 118 ? 17.563 -9.993 -6.571 1.00 82.44 118 MET A C 1
ATOM 944 O O . MET A 1 118 ? 17.412 -10.414 -5.424 1.00 82.44 118 MET A O 1
ATOM 948 N N . ILE A 1 119 ? 18.735 -10.063 -7.208 1.00 86.94 119 ILE A N 1
ATOM 949 C CA . ILE A 1 119 ? 19.978 -10.509 -6.561 1.00 86.94 119 ILE A CA 1
ATOM 950 C C . ILE A 1 119 ? 20.379 -9.501 -5.483 1.00 86.94 119 ILE A C 1
ATOM 952 O O . ILE A 1 119 ? 20.454 -9.870 -4.314 1.00 86.94 119 ILE A O 1
ATOM 956 N N . ALA A 1 120 ? 20.507 -8.223 -5.849 1.00 84.38 120 ALA A N 1
ATOM 957 C CA . ALA A 1 120 ? 20.862 -7.160 -4.911 1.00 84.38 120 ALA A CA 1
ATOM 958 C C . ALA A 1 120 ? 19.879 -7.075 -3.729 1.00 84.38 120 ALA A C 1
ATOM 960 O O . ALA A 1 120 ? 20.282 -6.856 -2.590 1.00 84.38 120 ALA A O 1
ATOM 961 N N . TRP A 1 121 ? 18.584 -7.295 -3.977 1.00 79.06 121 TRP A N 1
ATOM 962 C CA . TRP A 1 121 ? 17.573 -7.346 -2.922 1.00 79.06 121 TRP A CA 1
ATOM 963 C C . TRP A 1 121 ? 17.813 -8.490 -1.929 1.00 79.06 121 TRP A C 1
ATOM 965 O O . TRP A 1 121 ? 17.748 -8.287 -0.718 1.00 79.06 121 TRP A O 1
ATOM 975 N N . ARG A 1 122 ? 18.095 -9.700 -2.426 1.00 79.25 122 ARG A N 1
ATOM 976 C CA . ARG A 1 122 ? 18.380 -10.862 -1.569 1.00 79.25 122 ARG A CA 1
ATOM 977 C C . ARG A 1 122 ? 19.632 -10.652 -0.729 1.00 79.25 122 ARG A C 1
ATOM 979 O O . ARG A 1 122 ? 19.639 -11.052 0.434 1.00 79.25 122 ARG A O 1
ATOM 986 N N . ASP A 1 123 ? 20.651 -10.018 -1.299 1.00 82.00 123 ASP A N 1
ATOM 987 C CA . ASP A 1 123 ? 21.885 -9.703 -0.584 1.00 82.00 123 ASP A CA 1
ATOM 988 C C . ASP A 1 123 ? 21.589 -8.771 0.602 1.00 82.00 123 ASP A C 1
ATOM 990 O O . ASP A 1 123 ? 21.941 -9.099 1.736 1.00 82.00 123 ASP A O 1
ATOM 994 N N . LEU A 1 124 ? 20.809 -7.706 0.385 1.00 76.00 124 LEU A N 1
ATOM 995 C CA . LEU A 1 124 ? 20.359 -6.800 1.452 1.00 76.00 124 LEU A CA 1
ATOM 996 C C . LEU A 1 124 ? 19.559 -7.522 2.552 1.00 76.00 124 LEU A C 1
ATOM 998 O O . LEU A 1 124 ? 19.804 -7.310 3.739 1.00 76.00 124 LEU A O 1
ATOM 1002 N N . GLU A 1 125 ? 18.632 -8.412 2.187 1.00 75.25 125 GLU A N 1
ATOM 1003 C CA . GLU A 1 125 ? 17.861 -9.197 3.166 1.00 75.25 125 GLU A CA 1
ATOM 1004 C C . GLU A 1 125 ? 18.732 -10.166 3.980 1.00 75.25 125 GLU A C 1
ATOM 1006 O O . GLU A 1 125 ? 18.405 -10.499 5.1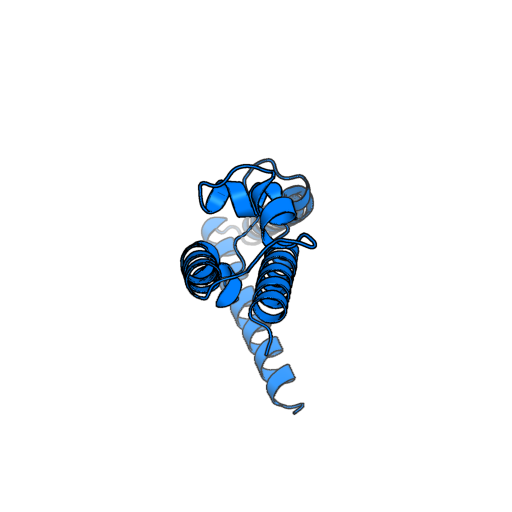24 1.00 75.25 125 GLU A O 1
ATOM 1011 N N . SER A 1 126 ? 19.815 -10.670 3.389 1.00 71.62 126 SER A N 1
ATOM 1012 C CA . SER A 1 126 ? 20.740 -11.585 4.058 1.00 71.62 126 SER A CA 1
ATOM 1013 C C . SER A 1 126 ? 21.657 -10.861 5.049 1.00 71.62 126 SER A C 1
ATOM 1015 O O . SER A 1 126 ? 21.914 -11.387 6.134 1.00 71.62 126 SER A O 1
ATOM 1017 N N . GLU A 1 127 ? 22.067 -9.628 4.736 1.00 63.75 127 GLU A N 1
ATOM 1018 C CA . GLU A 1 127 ? 22.877 -8.782 5.618 1.00 63.75 127 GLU A CA 1
ATOM 1019 C C . GLU A 1 127 ? 22.116 -8.326 6.872 1.00 63.75 127 GLU A C 1
ATOM 1021 O O . GLU A 1 127 ? 22.714 -8.218 7.947 1.00 63.75 127 GLU A O 1
ATOM 1026 N N . ASP A 1 128 ? 20.802 -8.111 6.773 1.00 54.72 128 ASP A N 1
ATOM 1027 C CA . ASP A 1 128 ? 19.951 -7.764 7.921 1.00 54.72 128 ASP A CA 1
ATOM 1028 C C . ASP A 1 128 ? 19.737 -8.949 8.881 1.00 54.72 128 ASP A C 1
ATOM 1030 O O . ASP A 1 128 ? 19.645 -8.765 10.095 1.00 54.72 128 ASP A O 1
ATOM 1034 N N . LYS A 1 129 ? 19.729 -10.191 8.377 1.00 55.34 129 LYS A N 1
ATOM 1035 C CA . LYS A 1 129 ? 19.582 -11.403 9.209 1.00 55.34 129 LYS A CA 1
ATOM 1036 C C . LYS A 1 129 ? 20.842 -11.778 9.992 1.00 55.34 129 LYS A C 1
ATOM 1038 O O . LYS A 1 129 ? 20.744 -12.544 10.943 1.00 55.34 129 LYS A O 1
ATOM 1043 N N . GLY A 1 130 ? 22.007 -11.256 9.612 1.00 53.88 130 GLY A N 1
ATOM 1044 C CA . GLY A 1 130 ? 23.274 -11.478 10.318 1.00 53.88 130 GLY A CA 1
ATOM 1045 C C . GLY A 1 130 ? 23.525 -10.528 11.496 1.00 53.88 130 GLY A C 1
ATOM 1046 O O . GLY A 1 130 ? 24.551 -10.654 12.161 1.00 53.88 130 GLY A O 1
ATOM 1047 N N . LYS A 1 131 ? 22.627 -9.563 11.745 1.00 52.59 131 LYS A N 1
ATOM 1048 C CA . LYS A 1 131 ? 22.787 -8.500 12.757 1.00 52.59 131 LYS A CA 1
ATOM 1049 C C . LYS A 1 131 ? 21.845 -8.630 13.968 1.00 52.59 131 LYS A C 1
ATOM 1051 O O . LYS A 1 131 ? 21.755 -7.686 14.757 1.00 52.59 131 LYS A O 1
ATOM 1056 N N . HIS A 1 132 ? 21.172 -9.771 14.139 1.00 43.03 132 HIS A N 1
ATOM 1057 C CA . HIS A 1 132 ? 20.274 -10.056 15.267 1.00 43.03 132 HIS A CA 1
ATOM 1058 C C . HIS A 1 132 ? 20.647 -11.334 16.013 1.00 43.03 132 HIS A C 1
ATOM 1060 O O . HIS A 1 132 ? 20.881 -12.362 15.343 1.00 43.03 132 HIS A O 1
#

Foldseek 3Di:
DQLLVVLVVLVVLLQVLQVVLVHRDDCQNLQVLLVHHSCVCCQQNPPPHHDDVVNVVSSCVSRVCSVVSNRHHDDPPRPSCPVVVVVVVVLLVVLVVVCVVVVHDSVVSSVVVVVVVVVVVVVVVVVVVVPD